Protein AF-A0A7S0PZ79-F1 (afdb_monomer_lite)

Structure (mmCIF, N/CA/C/O backbone):
data_AF-A0A7S0PZ79-F1
#
_entry.id   AF-A0A7S0PZ79-F1
#
loop_
_atom_site.group_PDB
_atom_site.id
_atom_site.type_symbol
_atom_site.label_atom_id
_atom_site.label_alt_id
_atom_site.label_comp_id
_atom_site.label_asym_id
_atom_site.label_entity_id
_atom_site.label_seq_id
_atom_site.pdbx_PDB_ins_code
_atom_site.Cartn_x
_atom_site.Cartn_y
_atom_site.Cartn_z
_atom_site.occupancy
_atom_site.B_iso_or_equiv
_atom_site.auth_seq_id
_atom_site.auth_comp_id
_atom_site.auth_asym_id
_atom_site.auth_atom_id
_atom_site.pdbx_PDB_model_num
ATOM 1 N N . VAL A 1 1 ? -10.931 -6.684 1.591 1.00 90.38 1 VAL A N 1
ATOM 2 C CA . VAL A 1 1 ? -10.343 -6.914 2.939 1.00 90.38 1 VAL A CA 1
ATOM 3 C C . VAL A 1 1 ? -11.461 -7.184 3.932 1.00 90.38 1 VAL A C 1
ATOM 5 O O . VAL A 1 1 ? -12.474 -6.496 3.869 1.00 90.38 1 VAL A O 1
ATOM 8 N N . ARG A 1 2 ? -11.303 -8.179 4.812 1.00 91.50 2 ARG A N 1
ATOM 9 C CA . ARG A 1 2 ? -12.285 -8.535 5.849 1.00 91.50 2 ARG A CA 1
ATOM 10 C C . ARG A 1 2 ? -11.650 -8.460 7.229 1.00 91.50 2 ARG A C 1
ATOM 12 O O . ARG A 1 2 ? -10.489 -8.822 7.384 1.00 91.50 2 ARG A O 1
ATOM 19 N N . VAL A 1 3 ? -12.433 -8.030 8.209 1.00 88.88 3 VAL A N 1
ATOM 20 C CA . VAL A 1 3 ? -12.056 -7.971 9.622 1.00 88.88 3 VAL A CA 1
ATOM 21 C C . VAL A 1 3 ? -12.958 -8.927 10.372 1.00 88.88 3 VAL A C 1
ATOM 23 O O . VAL A 1 3 ? -14.181 -8.798 10.311 1.00 88.88 3 VAL A O 1
ATOM 26 N N . LEU A 1 4 ? -12.356 -9.883 11.068 1.00 90.19 4 LEU A N 1
ATOM 27 C CA . LEU A 1 4 ? -13.081 -10.895 11.821 1.00 90.19 4 LEU A CA 1
ATOM 28 C C . LEU A 1 4 ? -12.738 -10.792 13.306 1.00 90.19 4 LEU A C 1
ATOM 30 O O . LEU A 1 4 ? -11.590 -10.533 13.665 1.00 90.19 4 LEU A O 1
ATOM 34 N N . CYS A 1 5 ? -13.728 -11.038 14.160 1.00 87.06 5 CYS A N 1
ATOM 35 C CA . CYS A 1 5 ? -13.528 -11.306 15.580 1.00 87.06 5 CYS A CA 1
ATOM 36 C C . CYS A 1 5 ? -13.961 -12.746 15.853 1.00 87.06 5 CYS A C 1
ATOM 38 O O . CYS A 1 5 ? -15.145 -13.078 15.812 1.00 87.06 5 CYS A O 1
ATOM 40 N N . GLY A 1 6 ? -12.988 -13.638 16.047 1.00 92.62 6 GLY A N 1
ATOM 41 C CA . GLY A 1 6 ? -13.252 -15.075 16.042 1.00 92.62 6 GLY A CA 1
ATOM 42 C C . GLY A 1 6 ? -13.818 -15.517 14.689 1.00 92.62 6 GLY A C 1
ATOM 43 O O . GLY A 1 6 ? -13.123 -15.456 13.678 1.00 92.62 6 GLY A O 1
ATOM 44 N N . LYS A 1 7 ? -15.081 -15.954 14.678 1.00 93.81 7 LYS A N 1
ATOM 45 C CA . LYS A 1 7 ? -15.806 -16.368 13.463 1.00 93.81 7 LYS A CA 1
ATOM 46 C C . LYS A 1 7 ? -16.706 -15.275 12.879 1.00 93.81 7 LYS A C 1
ATOM 48 O O . LYS A 1 7 ? -17.224 -15.447 11.778 1.00 93.81 7 LYS A O 1
ATOM 53 N N . ASP A 1 8 ? -16.927 -14.195 13.623 1.00 92.44 8 ASP A N 1
ATOM 54 C CA . ASP A 1 8 ? -17.902 -13.178 13.258 1.00 92.44 8 ASP A CA 1
ATOM 55 C C . ASP A 1 8 ? -17.239 -12.142 12.348 1.00 92.44 8 ASP A C 1
ATOM 57 O O . ASP A 1 8 ? -16.188 -11.578 12.673 1.00 92.44 8 ASP A O 1
ATOM 61 N N . LEU A 1 9 ? -17.844 -11.908 11.183 1.00 90.06 9 LEU A N 1
ATOM 62 C CA . LEU A 1 9 ? -17.432 -10.852 10.266 1.00 90.06 9 LEU A CA 1
ATOM 63 C C . LEU A 1 9 ? -17.881 -9.507 10.843 1.00 90.06 9 LEU A C 1
ATOM 65 O O . LEU A 1 9 ? -19.078 -9.245 10.924 1.00 90.06 9 LEU A O 1
ATOM 69 N N . LEU A 1 10 ? -16.922 -8.662 11.221 1.00 88.69 10 LEU A N 1
ATOM 70 C CA . LEU A 1 10 ? -17.206 -7.311 11.702 1.00 88.69 10 LEU A CA 1
ATOM 71 C C . LEU A 1 10 ? -17.336 -6.333 10.536 1.00 88.69 10 LEU A C 1
ATOM 73 O O . LEU A 1 10 ? -18.326 -5.618 10.431 1.00 88.69 10 LEU A O 1
ATOM 77 N N . TYR A 1 11 ? -16.344 -6.332 9.640 1.00 88.81 11 TYR A N 1
ATOM 78 C CA . TYR A 1 11 ? -16.275 -5.389 8.527 1.00 88.81 11 TYR A CA 1
ATOM 79 C C . TYR A 1 11 ? -15.757 -6.042 7.254 1.00 88.81 11 TYR A C 1
ATOM 81 O O . TYR A 1 11 ? -14.878 -6.906 7.283 1.00 88.81 11 TYR A O 1
ATOM 89 N N . GLU A 1 12 ? -16.242 -5.551 6.118 1.00 90.81 12 GLU A N 1
ATOM 90 C CA . GLU A 1 12 ? -15.731 -5.885 4.796 1.00 90.81 12 GLU A CA 1
ATOM 91 C C . GLU A 1 12 ? -15.598 -4.608 3.965 1.00 90.81 12 GLU A C 1
ATOM 93 O O . GLU A 1 12 ? -16.521 -3.802 3.885 1.00 90.81 12 GLU A O 1
ATOM 98 N N . ALA A 1 13 ? -14.429 -4.422 3.357 1.00 90.38 13 ALA A N 1
ATOM 99 C CA . ALA A 1 13 ? -14.178 -3.358 2.398 1.00 90.38 13 ALA A CA 1
ATOM 100 C C . ALA A 1 13 ? -13.862 -4.000 1.049 1.00 90.38 13 ALA A C 1
ATOM 102 O O . ALA A 1 13 ? -12.932 -4.823 0.978 1.00 90.38 13 ALA A O 1
ATOM 103 N N . PRO A 1 14 ? -14.570 -3.611 -0.025 1.00 91.06 14 PRO A N 1
ATOM 104 C CA . PRO A 1 14 ? -14.153 -3.978 -1.365 1.00 91.06 14 PRO A CA 1
ATOM 105 C C . PRO A 1 14 ? -12.783 -3.357 -1.646 1.00 91.06 14 PRO A C 1
ATOM 107 O O . PRO A 1 14 ? -12.466 -2.275 -1.141 1.00 91.06 14 PRO A O 1
ATOM 110 N N . THR A 1 15 ? -11.987 -4.014 -2.477 1.00 90.69 15 THR A N 1
ATOM 111 C CA . THR A 1 15 ? -10.718 -3.498 -3.006 1.00 90.69 15 THR A CA 1
ATOM 112 C C . THR A 1 15 ? -10.749 -3.574 -4.521 1.00 90.69 15 THR A C 1
ATOM 114 O O . THR A 1 15 ? -11.463 -4.394 -5.092 1.00 90.69 15 THR A O 1
ATOM 117 N N . ASP A 1 16 ? -9.970 -2.725 -5.179 1.00 86.19 16 ASP A N 1
ATOM 118 C CA . ASP A 1 16 ? -9.964 -2.605 -6.642 1.00 86.19 16 ASP A CA 1
ATOM 119 C C . ASP A 1 16 ? -9.128 -3.710 -7.329 1.00 86.19 16 ASP A C 1
ATOM 121 O O . ASP A 1 16 ? -8.621 -3.529 -8.435 1.00 86.19 16 ASP A O 1
ATOM 125 N N . GLY A 1 17 ? -8.941 -4.845 -6.654 1.00 90.06 17 GLY A N 1
ATOM 126 C CA . GLY A 1 17 ? -8.126 -5.975 -7.087 1.00 90.06 17 GLY A CA 1
ATOM 127 C C . GLY A 1 17 ? -7.791 -6.925 -5.929 1.00 90.06 17 GLY A C 1
ATOM 128 O O . GLY A 1 17 ? -8.089 -6.605 -4.766 1.00 90.06 17 GLY A O 1
ATOM 129 N N . PRO A 1 18 ? -7.181 -8.088 -6.230 1.00 95.06 18 PRO A N 1
ATOM 130 C CA . PRO A 1 18 ? -6.643 -8.996 -5.222 1.00 95.06 18 PRO A CA 1
ATOM 131 C C . PRO A 1 18 ? -5.609 -8.288 -4.345 1.00 95.06 18 PRO A C 1
ATOM 133 O O . PRO A 1 18 ? -4.728 -7.596 -4.853 1.00 95.06 18 PRO A O 1
ATOM 136 N N . VAL A 1 19 ? -5.736 -8.441 -3.026 1.00 96.62 19 VAL A N 1
ATOM 137 C CA . VAL A 1 19 ? -4.801 -7.874 -2.043 1.00 96.62 19 VAL A CA 1
ATOM 138 C C . VAL A 1 19 ? -3.684 -8.879 -1.791 1.00 96.62 19 VAL A C 1
ATOM 140 O O . VAL A 1 19 ? -3.973 -10.025 -1.452 1.00 96.62 19 VAL A O 1
ATOM 143 N N . LEU A 1 20 ? 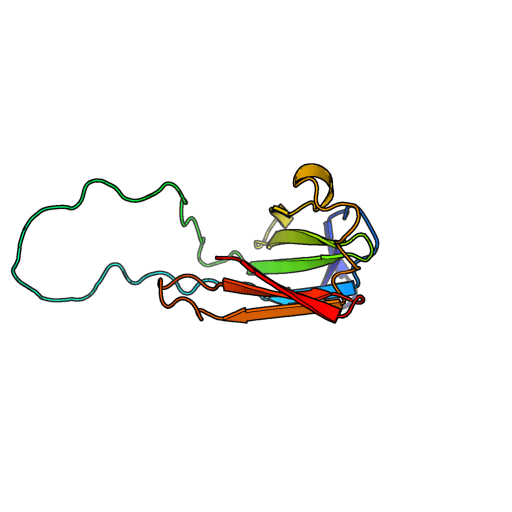-2.435 -8.442 -1.935 1.00 96.50 20 LEU A N 1
ATOM 144 C CA . LEU A 1 20 ? -1.239 -9.267 -1.736 1.00 96.50 20 LEU A CA 1
ATOM 145 C C . LEU A 1 20 ? -0.564 -9.007 -0.386 1.00 96.50 20 LEU A C 1
ATOM 147 O O . LEU A 1 20 ? 0.008 -9.922 0.199 1.00 96.50 20 LEU A O 1
ATOM 151 N N . THR A 1 21 ? -0.660 -7.781 0.132 1.00 96.50 21 THR A N 1
ATOM 152 C CA . THR A 1 21 ? -0.068 -7.398 1.418 1.00 96.50 21 THR A CA 1
ATOM 153 C C . THR A 1 21 ? -1.001 -6.497 2.217 1.00 96.50 21 THR A C 1
ATOM 155 O O . THR A 1 21 ? -1.781 -5.729 1.645 1.00 96.50 21 THR A O 1
ATOM 158 N N . ILE A 1 22 ? -0.923 -6.604 3.543 1.00 95.69 22 ILE A N 1
ATOM 159 C CA . ILE A 1 22 ? -1.611 -5.744 4.507 1.00 95.69 22 ILE A CA 1
ATOM 160 C C . ILE A 1 22 ? -0.616 -5.395 5.612 1.00 95.69 22 ILE A C 1
ATOM 162 O O . ILE A 1 22 ? 0.043 -6.283 6.152 1.00 95.69 22 ILE A O 1
ATOM 166 N N . GLU A 1 23 ? -0.540 -4.120 5.974 1.00 94.19 23 GLU A N 1
ATOM 167 C CA . GLU A 1 23 ? 0.358 -3.608 7.005 1.00 94.19 23 GLU A CA 1
ATOM 168 C C . GLU A 1 23 ? -0.392 -2.658 7.953 1.00 94.19 23 GLU A C 1
ATOM 170 O O . GLU A 1 23 ? -1.372 -2.011 7.574 1.00 94.19 23 GLU A O 1
ATOM 175 N N . ASN A 1 24 ? 0.011 -2.643 9.226 1.00 90.81 24 ASN A N 1
ATOM 176 C CA . ASN A 1 24 ? -0.559 -1.728 10.209 1.00 90.81 24 ASN A CA 1
ATOM 177 C C . ASN A 1 24 ? 0.069 -0.351 10.027 1.00 90.81 24 ASN A C 1
ATOM 179 O O . ASN A 1 24 ? 1.228 -0.157 10.387 1.00 90.81 24 ASN A O 1
ATOM 183 N N . TYR A 1 25 ? -0.730 0.613 9.587 1.00 88.75 25 TYR A N 1
ATOM 184 C CA . TYR A 1 25 ? -0.268 1.979 9.436 1.00 88.75 25 TYR A CA 1
ATOM 185 C C . TYR A 1 25 ? -0.651 2.811 10.655 1.00 88.75 25 TYR A C 1
ATOM 187 O O . TYR A 1 25 ? -1.807 2.850 11.083 1.00 88.75 25 TYR A O 1
ATOM 195 N N . HIS A 1 26 ? 0.327 3.493 11.238 1.00 84.12 26 HIS A N 1
ATOM 196 C CA . HIS A 1 26 ? 0.084 4.428 12.325 1.00 84.12 26 HIS A CA 1
ATOM 197 C C . HIS A 1 26 ? 1.170 5.494 12.343 1.00 84.12 26 HIS A C 1
ATOM 199 O O . HIS A 1 26 ? 2.312 5.203 12.695 1.00 84.12 26 HIS A O 1
ATOM 205 N N . ASN A 1 27 ? 0.798 6.731 12.022 1.00 80.12 27 ASN A N 1
ATOM 206 C CA . ASN A 1 27 ? 1.646 7.872 12.339 1.00 80.12 27 ASN A CA 1
ATOM 207 C C . ASN A 1 27 ? 1.585 8.130 13.840 1.00 80.12 27 ASN A C 1
ATOM 209 O O . ASN A 1 27 ? 0.474 8.318 14.346 1.00 80.12 27 ASN A O 1
ATOM 213 N N . PRO A 1 28 ? 2.725 8.139 14.555 1.00 64.06 28 PRO A N 1
ATOM 214 C CA . PRO A 1 28 ? 2.740 8.652 15.909 1.00 64.06 28 PRO A CA 1
ATOM 215 C C . PRO A 1 28 ? 2.279 10.106 15.842 1.00 64.06 28 PRO A C 1
ATOM 217 O O . PRO A 1 28 ? 2.744 10.881 15.010 1.00 64.06 28 PRO A O 1
ATOM 220 N N . ARG A 1 29 ? 1.321 10.470 16.696 1.00 56.12 29 ARG A N 1
ATOM 221 C CA . ARG A 1 29 ? 0.883 11.858 16.842 1.00 56.12 29 ARG A CA 1
ATOM 222 C C . ARG A 1 29 ? 2.133 12.722 16.979 1.00 56.12 29 ARG A C 1
ATOM 224 O O . ARG A 1 29 ? 2.915 12.487 17.902 1.00 56.12 29 ARG A O 1
ATOM 231 N N . SER A 1 30 ? 2.298 13.719 16.112 1.00 51.22 30 SER A N 1
ATOM 232 C CA . SER A 1 30 ? 3.225 14.801 16.401 1.00 51.22 30 SER A CA 1
ATOM 233 C C . SER A 1 30 ? 2.816 15.342 17.770 1.00 51.22 30 SER A C 1
ATOM 235 O O . SER A 1 30 ? 1.729 15.898 17.956 1.00 51.22 30 SER A O 1
ATOM 237 N N . GLN A 1 31 ? 3.635 15.092 18.793 1.00 42.28 31 GLN A N 1
ATOM 238 C CA . GLN A 1 31 ? 3.593 15.948 19.962 1.00 42.28 31 GLN A CA 1
ATOM 239 C C . GLN A 1 31 ? 3.926 17.329 19.410 1.00 42.28 31 GLN A C 1
ATOM 241 O O . GLN A 1 31 ? 5.091 17.620 19.152 1.00 42.28 31 GLN A O 1
ATOM 246 N N . ALA A 1 32 ? 2.903 18.153 19.165 1.00 42.34 32 ALA A N 1
ATOM 247 C CA . ALA A 1 32 ? 3.086 19.592 19.102 1.00 42.34 32 ALA A CA 1
ATOM 248 C C . ALA A 1 32 ? 3.984 19.945 20.294 1.00 42.34 32 ALA A C 1
ATOM 250 O O . ALA A 1 32 ? 3.671 19.582 21.432 1.00 42.34 32 ALA A O 1
ATOM 251 N N . GLY A 1 33 ? 5.173 20.458 19.987 1.00 42.12 33 GLY A N 1
ATOM 252 C CA . GLY A 1 33 ? 6.349 20.288 20.824 1.00 42.12 33 GLY A CA 1
ATOM 253 C C . GLY A 1 33 ? 6.131 20.691 22.278 1.00 42.12 33 GLY A C 1
ATOM 254 O O . GLY A 1 33 ? 5.844 21.845 22.584 1.00 42.12 33 GLY A O 1
ATOM 255 N N . ALA A 1 34 ? 6.413 19.769 23.196 1.00 37.62 34 ALA A N 1
ATOM 256 C CA . ALA A 1 34 ? 6.893 20.126 24.526 1.00 37.62 34 ALA A CA 1
ATOM 257 C C . ALA A 1 34 ? 8.363 20.579 24.408 1.00 37.62 34 ALA A C 1
ATOM 259 O O . ALA A 1 34 ? 9.277 19.946 24.927 1.00 37.62 34 ALA A O 1
ATOM 260 N N . GLY A 1 35 ? 8.597 21.650 23.648 1.00 37.94 35 GLY A N 1
ATOM 261 C CA . GLY A 1 35 ? 9.887 22.305 23.491 1.00 37.94 35 GLY A CA 1
ATOM 262 C C . GLY A 1 35 ? 9.821 23.675 24.145 1.00 37.94 35 GLY A C 1
ATOM 263 O O . GLY A 1 35 ? 9.402 24.641 23.518 1.00 37.94 35 GLY A O 1
ATOM 264 N N . GLY A 1 36 ? 10.210 23.764 25.417 1.00 39.88 36 GLY A N 1
ATOM 265 C CA . GLY A 1 36 ? 10.474 25.046 26.063 1.00 39.88 36 GLY A CA 1
ATOM 266 C C . GLY A 1 36 ? 11.635 25.741 25.354 1.00 39.88 36 GLY A C 1
ATOM 267 O O . GLY A 1 36 ? 12.791 25.388 25.568 1.00 39.88 36 GLY A O 1
ATOM 268 N N . GLY A 1 37 ? 11.327 26.711 24.498 1.00 38.34 37 GLY A N 1
ATOM 269 C CA . GLY A 1 37 ? 12.306 27.518 23.782 1.00 38.34 37 GLY A CA 1
ATOM 270 C C . GLY A 1 37 ? 11.722 28.891 23.484 1.00 38.34 37 GLY A C 1
ATOM 271 O O . GLY A 1 37 ? 10.719 29.019 22.790 1.00 38.34 37 GLY A O 1
ATOM 272 N N . PHE A 1 38 ? 12.326 29.930 24.050 1.00 38.78 38 PHE A N 1
ATOM 273 C CA . PHE A 1 38 ? 11.951 31.318 23.808 1.00 38.78 38 PHE A CA 1
ATOM 274 C C . PHE A 1 38 ? 12.462 31.728 22.418 1.00 38.78 38 PHE A C 1
ATOM 276 O O . PHE A 1 38 ? 13.672 31.864 22.244 1.00 38.78 38 PHE A O 1
ATOM 283 N N . GLY A 1 39 ? 11.583 31.927 21.430 1.00 38.53 39 GLY A N 1
ATOM 284 C CA . GLY A 1 39 ? 12.018 32.477 20.142 1.00 38.53 39 GLY A CA 1
ATOM 285 C C . GLY A 1 39 ? 11.019 32.398 18.988 1.00 38.53 39 GL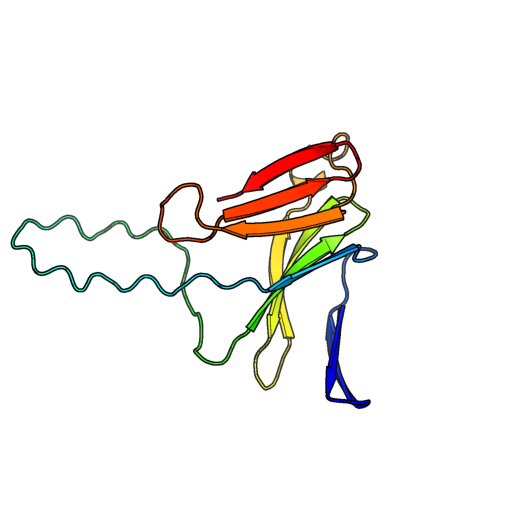Y A C 1
ATOM 286 O O . GLY A 1 39 ? 10.894 31.365 18.351 1.00 38.53 39 GLY A O 1
ATOM 287 N N . SER A 1 40 ? 10.427 33.555 18.689 1.00 39.25 40 SER A N 1
ATOM 288 C CA . SER A 1 40 ? 10.003 34.052 17.369 1.00 39.25 40 SER A CA 1
ATOM 289 C C . SER A 1 40 ? 8.931 33.316 16.552 1.00 39.25 40 SER A C 1
ATOM 291 O O . SER A 1 40 ? 9.179 32.355 15.835 1.00 39.25 40 SER A O 1
ATOM 293 N N . ALA A 1 41 ? 7.760 33.956 16.570 1.00 46.91 41 ALA A N 1
ATOM 294 C CA . ALA A 1 41 ? 6.668 33.936 15.606 1.00 46.91 41 ALA A CA 1
ATOM 295 C C . ALA A 1 41 ? 7.074 33.731 14.132 1.00 46.91 41 ALA A C 1
ATOM 297 O O . ALA A 1 41 ? 7.553 34.665 13.492 1.00 46.91 41 ALA A O 1
ATOM 298 N N . LEU A 1 42 ? 6.766 32.544 13.605 1.00 40.66 42 LEU A N 1
ATOM 299 C CA . LEU A 1 42 ? 6.375 32.257 12.217 1.00 40.66 42 LEU A CA 1
ATOM 300 C C . LEU A 1 42 ? 5.515 30.975 12.247 1.00 40.66 42 LEU A C 1
ATOM 302 O O . LEU A 1 42 ? 5.967 29.909 11.844 1.00 40.66 42 LEU A O 1
ATOM 306 N N . ASP A 1 43 ? 4.305 31.066 12.801 1.00 39.12 43 ASP A N 1
ATOM 307 C CA . ASP A 1 43 ? 3.397 29.926 13.015 1.00 39.12 43 ASP A CA 1
ATOM 308 C C . ASP A 1 43 ? 2.116 30.074 12.177 1.00 39.12 43 ASP A C 1
ATOM 310 O O . ASP A 1 43 ? 1.022 30.132 12.719 1.00 39.12 43 ASP A O 1
ATOM 314 N N . ASP A 1 44 ? 2.251 30.230 10.852 1.00 40.81 44 ASP A N 1
ATOM 315 C CA . ASP A 1 44 ? 1.091 30.492 9.977 1.00 40.81 44 ASP A CA 1
ATOM 316 C C . ASP A 1 44 ? 1.153 29.853 8.575 1.00 40.81 44 ASP A C 1
ATOM 318 O O . ASP A 1 44 ? 0.514 30.335 7.643 1.00 40.81 44 ASP A O 1
ATOM 322 N N . ILE A 1 45 ? 1.865 28.733 8.391 1.00 40.19 45 ILE A N 1
ATOM 323 C CA . ILE A 1 45 ? 1.621 27.845 7.233 1.00 40.19 45 ILE A CA 1
ATOM 324 C C . ILE A 1 45 ? 1.785 26.379 7.658 1.00 40.19 45 ILE A C 1
ATOM 326 O O . ILE A 1 45 ? 2.754 25.711 7.308 1.00 40.19 45 ILE A O 1
ATOM 330 N N . ALA A 1 46 ? 0.826 25.863 8.426 1.00 37.41 46 ALA A N 1
ATOM 331 C CA . ALA A 1 46 ? 0.665 24.420 8.576 1.00 37.41 46 ALA A CA 1
ATOM 332 C C . ALA A 1 46 ? 0.077 23.854 7.266 1.00 37.41 46 ALA A C 1
ATOM 334 O O . ALA A 1 46 ? -1.004 24.296 6.857 1.00 37.41 46 ALA A O 1
ATOM 335 N N . PRO A 1 47 ? 0.743 22.912 6.568 1.00 39.22 47 PRO A N 1
ATOM 336 C CA . PRO A 1 47 ? 0.158 22.306 5.388 1.00 39.22 47 PRO A CA 1
ATOM 337 C C . PRO A 1 47 ? -1.044 21.443 5.779 1.00 39.22 47 PRO A C 1
ATOM 339 O O . PRO A 1 47 ? -1.088 20.776 6.813 1.00 39.22 47 PRO A O 1
ATOM 342 N N . VAL A 1 48 ? -2.041 21.504 4.905 1.00 40.66 48 VAL A N 1
ATOM 343 C CA . VAL A 1 48 ? -3.318 20.800 4.958 1.00 40.66 48 VAL A CA 1
ATOM 344 C C . VAL A 1 48 ? -3.085 19.287 4.934 1.00 40.66 48 VAL A C 1
ATOM 346 O O . VAL A 1 48 ? -3.072 18.660 3.883 1.00 40.66 48 VAL A O 1
ATOM 349 N N . ALA A 1 49 ? -2.952 18.687 6.107 1.00 38.53 49 ALA A N 1
ATOM 350 C CA . ALA A 1 49 ? -3.266 17.287 6.336 1.00 38.53 49 ALA A CA 1
ATOM 351 C C . ALA A 1 49 ? -3.885 17.210 7.727 1.00 38.53 49 ALA A C 1
ATOM 353 O O . ALA A 1 49 ? -3.198 17.176 8.743 1.00 38.53 49 ALA A O 1
ATOM 354 N N . ALA A 1 50 ? -5.213 17.295 7.780 1.00 37.12 50 ALA A N 1
ATOM 355 C CA . ALA A 1 50 ? -5.967 17.203 9.016 1.00 37.12 50 ALA A CA 1
ATOM 356 C C . ALA A 1 50 ? -5.648 15.870 9.712 1.00 37.12 50 ALA A C 1
ATOM 358 O O . ALA A 1 50 ? -6.186 14.822 9.356 1.00 37.12 50 ALA A O 1
ATOM 359 N N . VAL A 1 51 ? -4.771 15.917 10.716 1.00 44.91 51 VAL A N 1
ATOM 360 C CA . VAL A 1 51 ? -4.510 14.813 11.639 1.00 44.91 51 VAL A CA 1
ATOM 361 C C . VAL A 1 51 ? -5.722 14.690 12.560 1.00 44.91 51 VAL A C 1
ATOM 363 O O . VAL A 1 51 ? -5.718 15.117 13.710 1.00 44.91 51 VAL A O 1
ATOM 366 N N . VAL A 1 52 ? -6.800 14.109 12.037 1.00 43.53 52 VAL A N 1
ATOM 367 C CA . VAL A 1 52 ? -7.869 13.535 12.854 1.00 43.53 52 VAL A CA 1
ATOM 368 C C . VAL A 1 52 ? -7.556 12.049 12.993 1.00 43.53 52 VAL A C 1
ATOM 370 O O . VAL A 1 52 ? -8.162 11.191 12.361 1.00 43.53 52 VAL A O 1
ATOM 373 N N . GLN A 1 53 ? -6.542 11.740 13.799 1.00 51.22 53 GLN A N 1
ATOM 374 C CA . GLN A 1 53 ? -6.425 10.417 14.399 1.00 51.22 53 GLN A CA 1
ATOM 375 C C . GLN A 1 53 ? -7.239 10.442 15.689 1.00 51.22 53 GLN A C 1
ATOM 377 O O . GLN A 1 53 ? -6.767 10.885 16.737 1.00 51.22 53 GLN A O 1
ATOM 382 N N . ASP A 1 54 ? -8.494 10.009 15.586 1.00 50.25 54 ASP A N 1
ATOM 383 C CA . ASP A 1 54 ? -9.293 9.681 16.758 1.00 50.25 54 ASP A CA 1
ATOM 384 C C . ASP A 1 54 ? -8.628 8.506 17.495 1.00 50.25 54 ASP A C 1
ATOM 386 O O . ASP A 1 54 ? -8.176 7.548 16.863 1.00 50.25 54 ASP A O 1
ATOM 390 N N . GLN A 1 55 ? -8.541 8.578 18.825 1.00 52.91 55 GLN A N 1
ATOM 391 C CA . GLN A 1 55 ? -7.770 7.649 19.668 1.00 52.91 55 GLN A CA 1
ATOM 392 C C . GLN A 1 55 ? -8.256 6.184 19.592 1.00 52.91 55 GLN A C 1
ATOM 394 O O . GLN A 1 55 ? -7.612 5.298 20.153 1.00 52.91 55 GLN A O 1
ATOM 399 N N . GLY A 1 56 ? -9.359 5.914 18.884 1.00 60.91 56 GLY A N 1
ATOM 400 C CA . GLY A 1 56 ? -9.888 4.578 18.605 1.00 60.91 56 GLY A CA 1
ATOM 401 C C . GLY A 1 56 ? -9.764 4.094 17.155 1.00 60.91 56 GLY A C 1
ATOM 402 O O . GLY A 1 56 ? -10.170 2.966 16.879 1.00 60.91 56 GLY A O 1
ATOM 403 N N . THR A 1 57 ? -9.229 4.895 16.224 1.00 75.19 57 THR A N 1
ATOM 404 C CA . THR A 1 57 ? -9.203 4.527 14.796 1.00 75.19 57 THR A CA 1
ATOM 405 C C . THR A 1 57 ? -7.892 3.835 14.418 1.00 75.19 57 THR A C 1
ATOM 407 O O . THR A 1 57 ? -6.830 4.457 14.375 1.00 75.19 57 THR A O 1
ATOM 410 N N . LYS A 1 58 ? -7.956 2.540 14.100 1.00 88.06 58 LYS A N 1
ATOM 411 C CA . LYS A 1 58 ? -6.855 1.778 13.496 1.00 88.06 58 LYS A CA 1
ATOM 412 C C . LYS A 1 58 ? -6.766 2.093 12.010 1.00 88.06 58 LYS A C 1
ATOM 414 O O . LYS A 1 58 ? -7.791 2.257 11.353 1.00 88.06 58 LYS A O 1
ATOM 419 N N . GLN A 1 59 ? -5.556 2.136 11.466 1.00 90.81 59 GLN A N 1
ATOM 420 C CA . GLN A 1 59 ? -5.357 2.312 10.032 1.00 90.81 59 GLN A CA 1
ATOM 421 C C . GLN A 1 59 ? -4.597 1.116 9.474 1.00 90.81 59 GLN A C 1
ATOM 423 O O . GLN A 1 59 ? -3.690 0.577 10.106 1.00 90.81 59 GLN A O 1
ATOM 428 N N . LEU A 1 60 ? -5.008 0.679 8.294 1.00 92.81 60 LEU A N 1
ATOM 429 C CA . LEU A 1 60 ? -4.394 -0.413 7.563 1.00 92.81 60 LEU A CA 1
ATOM 430 C C . LEU A 1 60 ? -3.958 0.110 6.207 1.00 92.81 60 LEU A C 1
ATOM 432 O O . LEU A 1 60 ? -4.732 0.785 5.527 1.00 92.81 60 LEU A O 1
ATOM 436 N N . LEU A 1 61 ? -2.753 -0.253 5.802 1.00 95.00 61 LEU A N 1
ATOM 437 C CA . LEU A 1 61 ? -2.304 -0.144 4.429 1.00 95.00 61 LEU A CA 1
ATOM 438 C C . LEU A 1 61 ? -2.536 -1.487 3.743 1.00 95.00 61 LEU A C 1
ATOM 440 O O . LEU A 1 61 ? -2.330 -2.542 4.342 1.00 95.00 61 LEU A O 1
ATOM 444 N N . TYR A 1 62 ? -2.963 -1.467 2.488 1.00 96.12 62 TYR A N 1
ATOM 445 C CA . TYR A 1 62 ? -3.032 -2.663 1.662 1.00 96.12 62 TYR A CA 1
ATOM 446 C C . TYR A 1 62 ? -2.413 -2.411 0.292 1.00 96.12 62 TYR A C 1
ATOM 448 O O . TYR A 1 62 ? -2.532 -1.326 -0.277 1.00 96.12 62 TYR A O 1
ATOM 456 N N . GLY A 1 63 ? -1.770 -3.446 -0.236 1.00 96.12 63 GLY A N 1
ATOM 457 C CA . GLY A 1 63 ? -1.208 -3.478 -1.578 1.00 96.12 63 GLY A CA 1
ATOM 458 C C . GLY A 1 63 ? -1.908 -4.527 -2.431 1.00 96.12 63 GLY A C 1
ATOM 459 O O . GLY A 1 63 ? -2.299 -5.584 -1.933 1.00 96.12 63 GLY A O 1
ATOM 460 N N . THR A 1 64 ? -2.096 -4.229 -3.711 1.00 95.81 64 THR A N 1
ATOM 461 C CA . THR A 1 64 ? -2.835 -5.088 -4.645 1.00 95.81 64 THR A CA 1
ATOM 462 C C . THR A 1 64 ? -1.957 -5.620 -5.773 1.00 95.81 64 THR A C 1
ATOM 464 O O . THR A 1 64 ? -0.917 -5.046 -6.099 1.00 95.81 64 THR A O 1
ATOM 467 N N . GLU A 1 65 ? -2.405 -6.708 -6.397 1.00 94.44 65 GLU A N 1
ATOM 468 C CA . GLU A 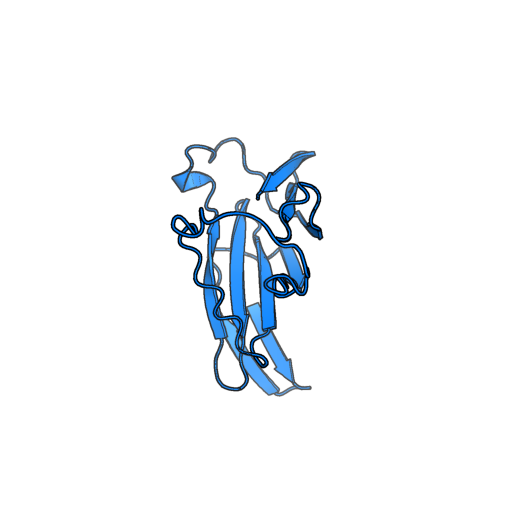1 65 ? -1.733 -7.344 -7.539 1.00 94.44 65 GLU A CA 1
ATOM 469 C C . GLU A 1 65 ? -1.651 -6.428 -8.768 1.00 94.44 65 GLU A C 1
ATOM 471 O O . GLU A 1 65 ? -0.681 -6.476 -9.510 1.00 94.44 65 GLU A O 1
ATOM 476 N N . ASN A 1 66 ? -2.613 -5.519 -8.957 1.00 91.50 66 ASN A N 1
ATOM 477 C CA . ASN A 1 66 ? -2.568 -4.529 -10.040 1.00 91.50 66 ASN A CA 1
ATOM 478 C C . ASN A 1 66 ? -1.767 -3.261 -9.682 1.00 91.50 66 ASN A C 1
ATOM 480 O O . ASN A 1 66 ? -1.905 -2.232 -10.346 1.00 91.50 66 ASN A O 1
ATOM 484 N N . GLY A 1 67 ? -0.952 -3.324 -8.628 1.00 92.69 67 GLY A N 1
ATOM 485 C CA . GLY A 1 67 ? 0.012 -2.288 -8.276 1.00 92.69 67 GLY A CA 1
ATOM 486 C C . GLY A 1 67 ? -0.555 -1.116 -7.472 1.00 92.69 67 GLY A C 1
ATOM 487 O O . GLY A 1 67 ? 0.212 -0.205 -7.149 1.00 92.69 67 GLY A O 1
ATOM 488 N N . LYS A 1 68 ? -1.851 -1.120 -7.125 1.00 93.50 68 LYS A N 1
ATOM 489 C CA . LYS A 1 68 ? -2.459 -0.068 -6.297 1.00 93.50 68 LYS A CA 1
ATOM 490 C C . LYS A 1 68 ? -2.122 -0.245 -4.823 1.00 93.50 68 LYS A C 1
ATOM 492 O O . LYS A 1 68 ? -2.093 -1.371 -4.315 1.00 93.50 68 LYS A O 1
ATOM 497 N N . ILE A 1 69 ? -1.970 0.883 -4.141 1.00 94.19 69 ILE A N 1
ATOM 498 C CA . ILE A 1 69 ? -1.835 0.973 -2.686 1.00 94.19 69 ILE A CA 1
ATOM 499 C C . ILE A 1 69 ? -3.083 1.678 -2.168 1.00 94.19 69 ILE A C 1
ATOM 501 O O . ILE A 1 69 ? -3.556 2.632 -2.784 1.00 94.19 69 ILE A O 1
ATOM 505 N N . GLY A 1 70 ? -3.630 1.238 -1.044 1.00 94.06 70 GLY A N 1
ATOM 506 C CA . GLY A 1 70 ? -4.752 1.924 -0.425 1.00 94.06 70 GLY A CA 1
ATOM 507 C C . GLY A 1 70 ? -4.707 1.881 1.087 1.00 94.06 70 GLY A C 1
ATOM 508 O O . GLY A 1 70 ? -4.101 0.999 1.689 1.00 94.06 70 GLY A O 1
ATOM 509 N N . GLN A 1 71 ? -5.395 2.839 1.692 1.00 94.19 71 GLN A N 1
ATOM 510 C CA . GLN A 1 71 ? -5.547 2.949 3.132 1.00 94.19 71 GLN A CA 1
ATOM 511 C C . GLN A 1 71 ? -6.983 2.610 3.538 1.00 94.19 71 GLN A C 1
ATOM 513 O O . GLN A 1 71 ? -7.951 2.974 2.863 1.00 94.19 71 GLN A O 1
ATOM 518 N N . LEU A 1 72 ? -7.132 1.932 4.670 1.00 93.25 72 LEU A N 1
ATOM 519 C CA . LEU A 1 72 ? -8.406 1.710 5.340 1.00 93.25 72 LEU A CA 1
ATOM 520 C C . LEU A 1 72 ? -8.322 2.251 6.763 1.00 93.25 72 LEU A C 1
ATOM 522 O O . LEU A 1 72 ? -7.430 1.882 7.519 1.00 93.25 72 LEU A O 1
ATOM 526 N N . PHE A 1 73 ? -9.277 3.091 7.132 1.00 91.12 73 PHE A N 1
ATOM 527 C CA . PHE A 1 73 ? -9.535 3.496 8.506 1.00 91.12 73 PHE A CA 1
ATOM 528 C C . PHE A 1 73 ? -10.577 2.565 9.106 1.00 91.12 73 PHE A C 1
ATOM 530 O O . PHE A 1 73 ? -11.580 2.259 8.463 1.00 91.12 73 PHE A O 1
ATOM 537 N N . MET A 1 74 ? -10.361 2.139 10.338 1.00 88.06 74 MET A N 1
ATOM 538 C CA . MET A 1 74 ? -11.259 1.266 11.070 1.00 88.06 74 MET A CA 1
ATOM 539 C C . MET A 1 74 ? -11.441 1.806 12.474 1.00 88.06 74 MET A C 1
ATOM 541 O O . MET A 1 74 ? -10.475 1.917 13.223 1.00 88.06 74 MET A O 1
ATOM 545 N N . ASP A 1 75 ? -12.677 2.103 12.833 1.00 83.94 75 ASP A N 1
ATOM 546 C CA . ASP A 1 75 ? -13.048 2.428 14.203 1.00 83.94 75 ASP A CA 1
ATOM 547 C C . ASP A 1 75 ? -13.931 1.311 14.787 1.00 83.94 75 ASP A C 1
ATOM 549 O O . ASP A 1 75 ? -14.049 0.216 14.226 1.00 83.94 75 ASP A O 1
ATOM 553 N N . ALA A 1 76 ? -14.521 1.558 15.957 1.00 78.88 76 ALA A N 1
ATOM 554 C CA . ALA A 1 76 ? -15.364 0.579 16.634 1.00 78.88 76 ALA A CA 1
ATOM 555 C C . ALA A 1 76 ? -16.630 0.195 15.848 1.00 78.88 76 ALA A C 1
ATOM 557 O O . ALA A 1 76 ? -17.164 -0.885 16.093 1.00 78.88 76 ALA A O 1
ATOM 558 N N . ASN A 1 77 ? -17.097 1.042 14.925 1.00 80.81 77 ASN A N 1
ATOM 559 C CA . ASN A 1 77 ? -18.414 0.955 14.287 1.00 80.81 77 ASN A CA 1
ATOM 560 C C . ASN A 1 77 ? -18.370 0.868 12.753 1.00 80.81 77 ASN A C 1
ATOM 562 O O . ASN A 1 77 ? -19.377 0.508 12.139 1.00 80.81 77 ASN A O 1
ATOM 566 N N . LEU A 1 78 ? -17.259 1.237 12.111 1.00 85.06 78 LEU A N 1
ATOM 567 C CA . LEU A 1 78 ? -17.159 1.271 10.656 1.00 85.06 78 LEU A CA 1
ATOM 568 C C . LEU A 1 78 ? -15.733 1.080 10.131 1.00 85.06 78 LEU A C 1
ATOM 570 O O . LEU A 1 78 ? -14.733 1.277 10.821 1.00 85.06 78 LEU A O 1
ATOM 574 N N . MET A 1 79 ? -15.664 0.748 8.841 1.00 88.69 79 MET A N 1
ATOM 575 C CA . MET A 1 79 ? -14.439 0.768 8.051 1.00 88.69 79 MET A CA 1
ATOM 576 C C . MET A 1 79 ? -14.619 1.708 6.852 1.00 88.69 79 MET A C 1
ATOM 578 O O . MET A 1 79 ? -15.597 1.604 6.112 1.00 88.69 79 MET A O 1
ATOM 582 N N . ARG A 1 80 ? -13.685 2.645 6.665 1.00 89.75 80 ARG A N 1
ATOM 583 C CA . ARG A 1 80 ? -13.695 3.683 5.620 1.00 89.75 80 ARG A CA 1
ATOM 584 C C . ARG A 1 80 ? -12.429 3.611 4.781 1.00 89.75 80 ARG A C 1
ATOM 586 O O . ARG A 1 80 ? -11.357 3.309 5.291 1.00 89.75 80 ARG A O 1
ATOM 593 N N . ARG A 1 81 ? -12.542 3.932 3.494 1.00 90.50 81 ARG A N 1
ATOM 594 C CA . ARG A 1 81 ? -11.374 4.105 2.624 1.00 90.50 81 ARG A CA 1
ATOM 595 C C . ARG A 1 81 ? -10.699 5.444 2.927 1.00 90.50 81 ARG A C 1
ATOM 597 O O . ARG A 1 81 ? -11.383 6.454 3.074 1.00 90.50 81 ARG A O 1
ATOM 604 N N . GLY A 1 82 ? -9.378 5.407 3.043 1.00 90.62 82 GLY A N 1
ATOM 605 C CA . GLY A 1 82 ? -8.510 6.574 3.093 1.00 90.62 82 GLY A CA 1
ATOM 606 C C . GLY A 1 82 ? -8.007 6.950 1.707 1.00 90.62 82 GLY A C 1
ATOM 607 O O . GLY A 1 82 ? -8.757 6.875 0.731 1.00 90.62 82 GLY A O 1
ATOM 608 N N . PHE A 1 83 ? -6.731 7.328 1.617 1.00 90.44 83 PHE A N 1
ATOM 609 C CA . PHE A 1 83 ? -6.100 7.580 0.324 1.00 90.44 83 PHE A CA 1
ATOM 610 C C . PHE A 1 83 ? -5.919 6.287 -0.488 1.00 90.44 83 PHE A C 1
ATOM 612 O O . PHE A 1 83 ? -5.928 5.171 0.046 1.00 90.44 83 PHE A O 1
ATOM 619 N N . ALA A 1 84 ? -5.731 6.455 -1.795 1.00 90.81 84 ALA A N 1
ATOM 620 C CA . ALA A 1 84 ? -5.305 5.399 -2.698 1.00 90.81 84 ALA A CA 1
ATOM 621 C C . ALA A 1 84 ? -4.284 5.954 -3.693 1.00 90.81 84 ALA A C 1
ATOM 623 O O . ALA A 1 84 ? -4.464 7.049 -4.223 1.00 90.81 84 ALA A O 1
ATOM 624 N N . VAL A 1 85 ? -3.241 5.174 -3.950 1.00 89.62 85 VAL A N 1
ATOM 625 C CA . VAL A 1 85 ? -2.245 5.422 -4.990 1.00 89.62 85 VAL A CA 1
ATOM 626 C C . VAL A 1 85 ? -2.556 4.470 -6.133 1.00 89.62 85 VAL A C 1
ATOM 628 O O . VAL A 1 85 ? -2.499 3.246 -5.971 1.00 89.62 85 VAL A O 1
ATOM 631 N N . ASP A 1 86 ? -2.924 5.035 -7.280 1.00 89.12 86 ASP A N 1
ATOM 632 C CA . ASP A 1 86 ? -3.222 4.281 -8.493 1.00 89.12 86 ASP A CA 1
ATOM 633 C C . ASP A 1 86 ? -2.159 4.587 -9.557 1.00 89.12 86 ASP A C 1
ATOM 635 O O . ASP A 1 86 ? -2.178 5.673 -10.148 1.00 89.12 86 ASP A O 1
ATOM 639 N N . PRO A 1 87 ? -1.263 3.633 -9.867 1.00 81.69 87 PRO A N 1
ATOM 640 C CA . PRO A 1 87 ? -0.216 3.843 -10.860 1.00 81.69 87 PRO A CA 1
ATOM 641 C C . PRO A 1 87 ? -0.742 4.238 -12.241 1.00 81.69 87 PRO A C 1
ATOM 643 O O . PRO A 1 87 ? -0.027 4.842 -13.040 1.00 81.69 87 PRO A O 1
ATOM 646 N N . VAL A 1 88 ? -1.995 3.897 -12.551 1.00 76.94 88 VAL A N 1
ATOM 647 C CA . VAL A 1 88 ? -2.646 4.298 -13.797 1.00 76.94 88 VAL A CA 1
ATOM 648 C C . VAL A 1 88 ? -2.851 5.799 -13.856 1.00 76.94 88 VAL A C 1
ATOM 650 O O . VAL A 1 88 ? -2.546 6.414 -14.876 1.00 76.94 88 VAL A O 1
ATOM 653 N N . LEU A 1 89 ? -3.375 6.370 -12.773 1.00 75.62 89 LEU A N 1
ATOM 654 C CA . LEU A 1 89 ? -3.692 7.793 -12.686 1.00 75.62 89 LEU A CA 1
ATOM 655 C C . LEU A 1 89 ? -2.424 8.650 -12.657 1.00 75.62 89 LEU A C 1
ATOM 657 O O . LEU A 1 89 ? -2.455 9.822 -13.013 1.00 75.62 89 LEU A O 1
ATOM 661 N N . GLU A 1 90 ? -1.295 8.039 -12.317 1.00 75.12 90 GLU A N 1
ATOM 662 C CA . GLU A 1 90 ? 0.009 8.688 -12.260 1.00 75.12 90 GLU A CA 1
ATOM 663 C C . GLU A 1 90 ? 0.835 8.540 -13.543 1.00 75.12 90 GLU A C 1
ATOM 665 O O . GLU A 1 90 ? 2.029 8.831 -13.547 1.00 75.12 90 GLU A O 1
ATOM 670 N N . ASN A 1 91 ? 0.237 8.058 -14.641 1.00 74.50 91 ASN A N 1
ATOM 671 C CA . ASN A 1 91 ? 0.943 7.737 -15.889 1.00 74.50 91 ASN A CA 1
ATOM 672 C C . ASN A 1 91 ? 2.104 6.733 -15.703 1.00 74.50 91 ASN A C 1
ATOM 674 O O . ASN A 1 91 ? 3.022 6.665 -16.521 1.00 74.50 91 ASN A O 1
ATOM 678 N N . ARG A 1 92 ? 2.050 5.909 -14.649 1.00 67.19 92 ARG A N 1
ATOM 679 C CA . ARG A 1 92 ? 3.028 4.860 -14.320 1.00 67.19 92 ARG A CA 1
ATOM 680 C C . ARG A 1 92 ? 2.550 3.447 -14.669 1.00 67.19 92 ARG A C 1
ATOM 682 O O . ARG A 1 92 ? 3.248 2.484 -14.373 1.00 67.19 92 ARG A O 1
ATOM 689 N N . ARG A 1 93 ? 1.399 3.301 -15.345 1.00 57.97 93 ARG A N 1
ATOM 690 C CA . ARG A 1 93 ? 0.739 2.009 -15.653 1.00 57.97 93 ARG A CA 1
ATOM 691 C C . ARG A 1 93 ? 1.668 0.945 -16.253 1.00 57.97 93 ARG A C 1
ATOM 693 O O . ARG A 1 93 ? 1.482 -0.231 -15.978 1.00 57.97 93 ARG A O 1
ATOM 700 N N . SER A 1 94 ? 2.651 1.331 -17.066 1.00 55.12 94 SER A N 1
ATOM 701 C CA . SER A 1 94 ? 3.591 0.389 -17.691 1.00 55.12 94 SER A CA 1
ATOM 702 C C . SER A 1 94 ? 4.770 -0.020 -16.792 1.00 55.12 94 SER A C 1
ATOM 704 O O . SER A 1 94 ? 5.691 -0.663 -17.285 1.00 55.12 94 SER A O 1
ATOM 706 N N . LYS A 1 95 ? 4.800 0.413 -15.523 1.00 56.84 95 LYS A N 1
ATOM 707 C CA . LYS A 1 95 ? 5.948 0.275 -14.607 1.00 56.84 95 LYS A CA 1
ATOM 708 C C . LYS A 1 95 ? 5.585 -0.084 -13.165 1.00 56.84 95 LYS A C 1
ATOM 710 O O . LYS A 1 95 ? 6.462 -0.062 -12.313 1.00 56.84 95 LYS A O 1
ATOM 715 N N . ALA A 1 96 ? 4.316 -0.324 -12.863 1.00 70.75 96 ALA A N 1
ATOM 716 C CA . ALA A 1 96 ? 3.922 -0.649 -11.503 1.00 70.75 96 ALA A CA 1
ATOM 717 C C . ALA A 1 96 ? 3.556 -2.123 -11.421 1.00 70.75 96 ALA A C 1
ATOM 719 O O . ALA A 1 96 ? 2.395 -2.486 -11.612 1.00 70.75 96 ALA A O 1
ATOM 720 N N . GLY A 1 97 ? 4.562 -2.951 -11.146 1.00 87.69 97 GLY A N 1
ATOM 721 C CA . GLY A 1 97 ? 4.363 -4.306 -10.658 1.00 87.69 97 GLY A CA 1
ATOM 722 C C . GLY A 1 97 ? 3.433 -4.377 -9.438 1.00 87.69 97 GLY A C 1
ATOM 723 O O . GLY A 1 97 ? 3.171 -3.366 -8.765 1.00 87.69 97 GLY A O 1
ATOM 724 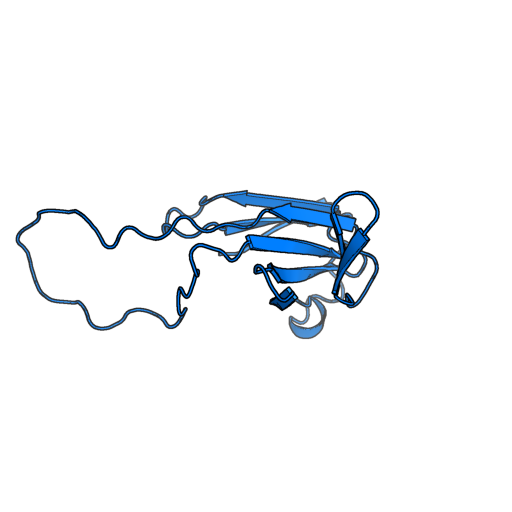N N . GLY A 1 98 ? 2.912 -5.569 -9.151 1.00 93.94 98 GLY A N 1
ATOM 725 C CA . GLY A 1 98 ? 2.065 -5.826 -7.991 1.00 93.94 98 GLY A CA 1
ATOM 726 C C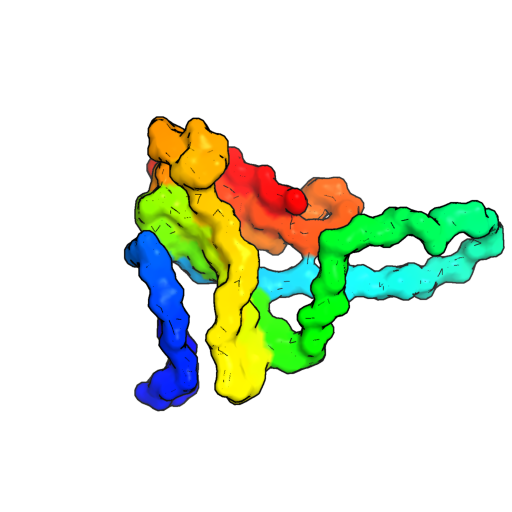 . GLY A 1 98 ? 2.771 -5.464 -6.685 1.00 93.94 98 GLY A C 1
ATOM 727 O O . GLY A 1 98 ? 3.986 -5.605 -6.560 1.00 93.94 98 GLY A O 1
ATOM 728 N N . VAL A 1 99 ? 2.023 -4.976 -5.692 1.00 95.56 99 VAL A N 1
ATOM 729 C CA . VAL A 1 99 ? 2.595 -4.589 -4.392 1.00 95.56 99 VAL A CA 1
ATOM 730 C C . VAL A 1 99 ? 2.748 -5.832 -3.517 1.00 95.56 99 VAL A C 1
ATOM 732 O O . VAL A 1 99 ? 1.779 -6.278 -2.904 1.00 95.56 99 VAL A O 1
ATOM 735 N N . PHE A 1 100 ? 3.953 -6.401 -3.469 1.00 95.75 100 PHE A N 1
ATOM 736 C CA . PHE A 1 100 ? 4.213 -7.683 -2.809 1.00 95.75 100 PHE A CA 1
ATOM 737 C C . PHE A 1 100 ? 4.544 -7.534 -1.321 1.00 95.75 100 PHE A C 1
ATOM 739 O O . PHE A 1 100 ? 4.157 -8.371 -0.507 1.00 95.75 100 PHE A O 1
ATOM 746 N N . CYS A 1 101 ? 5.226 -6.454 -0.941 1.00 95.88 101 CYS A N 1
ATOM 747 C CA . CYS A 1 101 ? 5.490 -6.132 0.456 1.00 95.88 101 CYS A CA 1
ATOM 748 C C . CYS A 1 101 ? 5.380 -4.626 0.716 1.00 95.88 101 CYS A C 1
ATOM 750 O O . CYS A 1 101 ? 5.552 -3.802 -0.183 1.00 95.88 101 CYS A O 1
ATOM 752 N N . ALA A 1 102 ? 5.056 -4.282 1.960 1.00 95.62 102 ALA A N 1
ATOM 753 C CA . ALA A 1 102 ? 4.959 -2.906 2.421 1.00 95.62 102 ALA A CA 1
ATOM 754 C C . ALA A 1 102 ? 5.471 -2.804 3.863 1.00 95.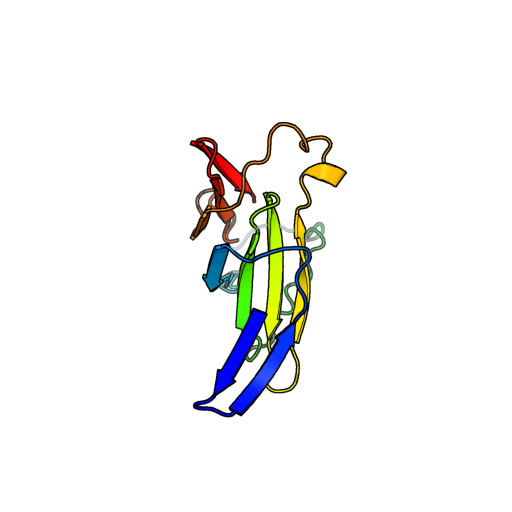62 102 ALA A C 1
ATOM 756 O O . ALA A 1 102 ? 5.315 -3.749 4.639 1.00 95.62 102 ALA A O 1
ATOM 757 N N . ALA A 1 103 ? 6.071 -1.669 4.206 1.00 95.00 103 ALA A N 1
ATOM 758 C CA . ALA A 1 103 ? 6.480 -1.318 5.562 1.00 95.00 103 ALA A CA 1
ATOM 759 C C . ALA A 1 103 ? 6.356 0.194 5.766 1.00 95.00 103 ALA A C 1
ATOM 761 O O . ALA A 1 103 ? 6.370 0.946 4.790 1.00 95.00 103 ALA A O 1
ATOM 762 N N . THR A 1 104 ? 6.248 0.639 7.019 1.00 93.38 104 THR A N 1
ATOM 763 C CA . THR A 1 104 ? 6.136 2.068 7.334 1.00 93.38 104 THR A CA 1
ATOM 764 C C . THR A 1 104 ? 7.098 2.503 8.430 1.00 93.38 104 THR A C 1
ATOM 766 O O . THR A 1 104 ? 7.089 1.975 9.548 1.00 93.38 104 THR A O 1
ATOM 769 N N . GLU A 1 105 ? 7.922 3.495 8.106 1.00 93.44 105 GLU A N 1
ATOM 770 C CA . GLU A 1 105 ? 8.966 4.050 8.967 1.00 93.44 105 GLU A CA 1
ATOM 771 C C . GLU A 1 105 ? 9.255 5.494 8.544 1.00 93.44 105 GLU A C 1
ATOM 773 O O . GLU A 1 105 ? 9.179 5.801 7.360 1.00 93.44 105 GLU A O 1
ATOM 778 N N . ASP A 1 106 ? 9.578 6.370 9.493 1.00 93.00 106 ASP A N 1
ATOM 779 C CA . ASP A 1 106 ? 9.956 7.765 9.212 1.00 93.00 106 ASP A CA 1
ATOM 780 C C . ASP A 1 106 ? 11.444 7.830 8.808 1.00 93.00 106 ASP A C 1
ATOM 782 O O . ASP A 1 106 ? 12.341 8.036 9.634 1.00 93.00 106 ASP A O 1
ATOM 786 N N . ILE A 1 107 ? 11.729 7.559 7.529 1.00 93.88 107 ILE A N 1
ATOM 787 C CA . ILE A 1 107 ? 13.089 7.586 6.973 1.00 93.88 107 ILE A CA 1
ATOM 788 C C . ILE A 1 107 ? 13.490 8.991 6.508 1.00 93.88 107 ILE A C 1
ATOM 790 O O . ILE A 1 107 ? 14.687 9.302 6.486 1.00 93.88 107 ILE A O 1
ATOM 794 N N . THR A 1 108 ? 12.516 9.834 6.150 1.00 91.50 108 THR A N 1
ATOM 795 C CA . THR A 1 108 ? 12.717 11.232 5.746 1.00 91.50 108 THR A CA 1
ATOM 796 C C . THR A 1 108 ? 12.937 12.163 6.940 1.00 91.50 108 THR A C 1
ATOM 798 O O . THR A 1 108 ? 13.570 13.211 6.779 1.00 91.50 108 THR A O 1
ATOM 801 N N . LYS A 1 109 ? 12.559 11.726 8.149 1.00 90.56 109 LYS A N 1
ATOM 802 C CA . LYS A 1 109 ? 12.684 12.426 9.437 1.00 90.56 109 LYS A CA 1
ATOM 803 C C . LYS A 1 109 ? 11.827 13.681 9.532 1.00 90.56 109 LYS A C 1
ATOM 805 O O . LYS A 1 109 ? 12.250 14.668 10.142 1.00 90.56 109 LYS A O 1
ATOM 810 N N . ASP A 1 110 ? 10.643 13.655 8.936 1.00 86.94 110 ASP A N 1
ATOM 811 C CA . ASP A 1 110 ? 9.680 14.754 9.012 1.00 86.94 110 ASP A CA 1
ATOM 812 C C . ASP A 1 110 ? 8.659 14.576 10.158 1.00 86.94 110 ASP A C 1
ATOM 814 O O . ASP A 1 110 ? 7.871 15.482 10.447 1.00 86.94 110 ASP A O 1
ATOM 818 N N . GLY A 1 111 ? 8.727 13.450 10.878 1.00 86.38 111 GLY A N 1
ATOM 819 C CA . GLY A 1 111 ? 7.825 13.101 11.973 1.00 86.38 111 GLY A CA 1
ATOM 820 C C . GLY A 1 111 ? 6.550 12.385 11.521 1.00 86.38 111 GLY A C 1
ATOM 821 O O . GLY A 1 111 ? 5.694 12.087 12.360 1.00 86.38 111 GLY A O 1
ATOM 822 N N . VAL A 1 112 ? 6.414 12.098 10.227 1.00 87.69 112 VAL A N 1
ATOM 823 C CA . VAL A 1 112 ? 5.346 11.317 9.604 1.00 87.69 112 VAL A CA 1
ATOM 824 C C . VAL A 1 112 ? 5.969 10.027 9.065 1.00 87.69 112 VAL A C 1
ATOM 826 O O . VAL A 1 112 ? 7.081 10.011 8.558 1.00 87.69 112 VAL A O 1
ATOM 829 N N . LYS A 1 113 ? 5.290 8.884 9.209 1.00 89.69 113 LYS A N 1
ATOM 830 C CA . LYS A 1 113 ? 5.807 7.640 8.637 1.00 89.69 113 LYS A CA 1
ATOM 831 C C . LYS A 1 113 ? 5.691 7.663 7.120 1.00 89.69 113 LYS A C 1
ATOM 833 O O . LYS A 1 113 ? 4.577 7.766 6.593 1.00 89.69 113 LYS A O 1
ATOM 838 N N . ASP A 1 114 ? 6.812 7.388 6.469 1.00 91.75 114 ASP A N 1
ATOM 839 C CA . ASP A 1 114 ? 6.880 7.122 5.042 1.00 91.75 114 ASP A CA 1
ATOM 840 C C . ASP A 1 114 ? 6.361 5.709 4.727 1.00 91.75 114 ASP A C 1
ATOM 842 O O . ASP A 1 114 ? 6.408 4.791 5.557 1.00 91.75 114 ASP A O 1
ATOM 846 N N . LEU A 1 115 ? 5.892 5.510 3.496 1.00 93.38 115 LEU A N 1
ATOM 847 C CA . LEU A 1 115 ? 5.523 4.206 2.954 1.00 93.38 115 LEU A CA 1
ATOM 848 C C . LEU A 1 115 ? 6.684 3.634 2.142 1.00 93.38 115 LEU A C 1
ATOM 850 O O . LEU A 1 115 ? 7.121 4.224 1.155 1.00 93.38 115 LEU A O 1
ATOM 854 N N . LEU A 1 116 ? 7.128 2.442 2.519 1.00 95.19 116 LEU A N 1
ATOM 855 C CA . LEU A 1 116 ? 8.148 1.660 1.830 1.00 95.19 116 LEU A CA 1
ATOM 856 C C . LEU A 1 116 ? 7.444 0.541 1.063 1.00 95.19 116 LEU A C 1
ATOM 858 O O . LEU A 1 116 ? 6.844 -0.343 1.675 1.00 95.19 116 LEU A O 1
ATOM 862 N N . ILE A 1 117 ? 7.500 0.572 -0.266 1.00 95.19 117 ILE A N 1
ATOM 863 C CA . ILE A 1 117 ? 6.721 -0.315 -1.136 1.00 95.19 117 ILE A CA 1
ATOM 864 C C . ILE A 1 117 ? 7.665 -1.162 -1.981 1.00 95.19 117 ILE A C 1
ATOM 866 O O . ILE A 1 117 ? 8.411 -0.629 -2.798 1.00 95.19 117 ILE A O 1
ATOM 870 N N . GLY A 1 118 ? 7.611 -2.483 -1.810 1.00 95.69 118 GLY A N 1
ATOM 871 C CA . GLY A 1 118 ? 8.310 -3.437 -2.669 1.00 95.69 118 GLY A CA 1
ATOM 872 C C . GLY A 1 118 ? 7.364 -4.046 -3.700 1.00 95.69 118 GLY A C 1
ATOM 873 O O . GLY A 1 118 ? 6.334 -4.632 -3.342 1.00 95.69 118 GLY A O 1
ATOM 874 N N . ARG A 1 119 ? 7.716 -3.912 -4.980 1.00 93.81 119 ARG A N 1
ATOM 875 C CA . ARG A 1 119 ? 6.967 -4.470 -6.109 1.00 93.81 119 ARG A CA 1
ATOM 876 C C . ARG A 1 119 ? 7.544 -5.807 -6.578 1.00 93.81 119 ARG A C 1
ATOM 878 O O . ARG A 1 119 ? 8.701 -6.132 -6.316 1.00 93.81 119 ARG A O 1
ATOM 885 N N . ASP A 1 120 ? 6.724 -6.587 -7.272 1.00 93.00 120 ASP A N 1
ATOM 886 C CA . ASP A 1 120 ? 7.098 -7.896 -7.829 1.00 93.00 120 ASP A CA 1
ATOM 887 C C . ASP A 1 120 ? 8.084 -7.823 -9.014 1.00 93.00 120 ASP A C 1
ATOM 889 O O . ASP A 1 120 ? 8.813 -8.781 -9.270 1.00 93.00 120 ASP A O 1
ATOM 893 N N . ASP A 1 121 ? 8.167 -6.678 -9.691 1.00 89.31 121 ASP A N 1
ATOM 894 C CA . ASP A 1 121 ? 9.126 -6.384 -10.764 1.00 89.31 121 ASP A CA 1
ATOM 895 C C . ASP A 1 121 ? 10.518 -5.965 -10.251 1.00 89.31 121 ASP A C 1
ATOM 897 O O . ASP A 1 121 ? 11.422 -5.677 -11.040 1.00 89.31 121 ASP A O 1
ATOM 901 N N . GLY A 1 122 ? 10.709 -5.957 -8.928 1.00 90.00 122 GLY A N 1
ATOM 902 C CA . GLY A 1 122 ? 11.947 -5.563 -8.263 1.00 90.00 122 GLY A CA 1
ATOM 903 C C . GLY A 1 122 ? 12.071 -4.062 -7.992 1.00 90.00 122 GLY A C 1
ATOM 904 O O . GLY A 1 122 ? 13.076 -3.647 -7.410 1.00 90.00 122 GLY A O 1
ATOM 905 N N . LEU A 1 123 ? 11.084 -3.240 -8.372 1.00 90.00 123 LEU A N 1
ATOM 906 C CA . LEU A 1 123 ? 11.059 -1.825 -8.012 1.00 90.00 123 LEU A CA 1
ATOM 907 C C . LEU A 1 123 ? 10.764 -1.653 -6.516 1.00 90.00 123 LEU A C 1
ATOM 909 O O . LEU A 1 123 ? 9.858 -2.276 -5.960 1.00 90.00 123 LEU A O 1
ATOM 913 N N . VAL A 1 124 ? 11.507 -0.751 -5.878 1.00 92.19 124 VAL A N 1
ATOM 914 C CA . VAL A 1 124 ? 11.233 -0.287 -4.516 1.00 92.19 124 VAL A CA 1
ATOM 915 C C . VAL A 1 124 ? 10.927 1.202 -4.570 1.00 92.19 124 VAL A C 1
ATOM 917 O O . VAL A 1 124 ? 11.704 1.979 -5.123 1.00 92.19 124 VAL A O 1
ATOM 920 N N . GLU A 1 125 ? 9.789 1.594 -4.008 1.00 91.00 125 GLU A N 1
ATOM 921 C CA . GLU A 1 125 ? 9.328 2.979 -3.953 1.00 91.00 125 GLU A CA 1
ATOM 922 C C . GLU A 1 125 ? 9.250 3.453 -2.502 1.00 91.00 125 GLU A C 1
ATOM 924 O O . GLU A 1 125 ? 8.900 2.686 -1.603 1.00 91.00 125 GLU A O 1
ATOM 929 N N . VAL A 1 126 ? 9.546 4.734 -2.295 1.00 91.56 126 VAL A N 1
ATOM 930 C CA . VAL A 1 126 ? 9.351 5.427 -1.022 1.00 91.56 126 VAL A CA 1
ATOM 931 C C . VAL A 1 126 ? 8.390 6.580 -1.257 1.00 91.56 126 VAL A C 1
ATOM 933 O O . VAL A 1 126 ? 8.558 7.332 -2.219 1.00 91.56 126 VAL A O 1
ATOM 936 N N . TRP A 1 127 ? 7.402 6.704 -0.380 1.00 89.25 127 TRP A N 1
ATOM 937 C CA . TRP A 1 127 ? 6.391 7.753 -0.413 1.00 89.25 127 TRP A CA 1
ATOM 938 C C . TRP A 1 127 ? 6.344 8.461 0.934 1.00 89.25 127 TRP A C 1
ATOM 940 O O . TRP A 1 127 ? 6.236 7.785 1.951 1.00 89.25 127 TRP A O 1
ATOM 950 N N . SER A 1 128 ? 6.412 9.788 0.911 1.00 86.75 128 SER A N 1
ATOM 951 C CA . SER A 1 128 ? 6.343 10.679 2.073 1.00 86.75 128 SER A CA 1
ATOM 952 C C . SER A 1 128 ? 5.088 11.534 1.946 1.00 86.75 128 SER A C 1
ATOM 954 O O . SER A 1 128 ? 4.887 12.061 0.821 1.00 86.75 128 SER A O 1
#

pLDDT: mean 78.64, std 20.41, range [37.12, 96.62]

Radius of gyration: 17.31 Å; chains: 1; bounding box: 32×50×44 Å

Sequence (128 aa):
VRVLCGKDLLYEAPTDGPVLTIENYHNPRSQAGAGGGFGSALDDIAPVAAVVQDQGTKQLLYGTENGKIGQLFMDANLMRRGFAVDPVLENRRSKAGGVFCAATEDITKDGVKDLLIGRDDGLVEVWS

Organism: NCBI:txid221442

Secondary structure (DSSP, 8-state):
-EEEETTEEEEE---SS-EEEEEEE-PPP------------------S------TT-EEEEEEETTS-EEEEEE-SS-EEEEEEE-TTTTT-TTS---EEEEEEE-SS-SSSPEEEEEETTS-EEEE-

Foldseek 3Di:
DFDDDVPDTQDDDDDPAAWQDKDWDDQDPPPPDPDPDDDDDDPPDDDDDPPPPDVFWTKMWIWHQQQKIWMWIDGPRYIDTDDMDDCVVVVNNVPRGTFNDWDWDPPVPPSTTWIWTAHPVRDIDIGD

InterPro domains:
  IPR056332 BBS7, beta-propeller [PF23743] (44-128)